Protein AF-A0A7V9U3E4-F1 (afdb_monomer_lite)

Foldseek 3Di:
DDDDDDDDDDDDDDDPPPPPPPPPDDDDDDDDDDDPDDDDDDDDDDDDDDDDDDDDDDDDDDPPPPDPPDPPQDFAQFQKKKKFFQAAPVRDGDGDIDIGRDRSLRSVLCVQVVCWPVLDAAPAADDDDFRMWMWTHGPDDDITIWGHPQQWIDSRRYIDGGPPRNNVSVNVVVVVVVVVVVVD

Sequence (184 aa):
MVPLRRSGVTERTGGDVLRVRISSNSADKQGMRANPFLVIVLGLMVAMLTSCSQPSGGAGGAQAMATQDGPRMGNSRFVSATVARKFDASGRVTNDRLTVTEPEELAMLESYFRQAGRGERGPLTGGWVPSVIVTFKPALGREVKVHSNYQVWSEGTGDWPVKGSLKDRVERMFDRKIVAALGE

pLDDT: mean 71.72, std 21.88, range [39.56, 97.75]

Structure (mmCIF, N/CA/C/O backbone):
data_AF-A0A7V9U3E4-F1
#
_entry.id   AF-A0A7V9U3E4-F1
#
loop_
_atom_site.group_PDB
_atom_site.id
_atom_site.type_symbol
_atom_site.label_atom_id
_atom_site.label_alt_id
_atom_site.label_comp_id
_atom_site.label_asym_id
_atom_site.label_entity_id
_atom_site.label_seq_id
_atom_site.pdbx_PDB_ins_code
_atom_site.Cartn_x
_atom_site.Cartn_y
_atom_site.Cartn_z
_atom_site.occupancy
_atom_site.B_iso_or_equiv
_atom_site.auth_seq_id
_atom_site.auth_comp_id
_atom_site.auth_asym_id
_atom_site.auth_atom_id
_atom_site.pdbx_PDB_model_num
ATOM 1 N N . MET A 1 1 ? 3.745 6.671 -65.954 1.00 47.62 1 MET A N 1
ATOM 2 C CA . MET A 1 1 ? 4.397 7.894 -66.467 1.00 47.62 1 MET A CA 1
ATOM 3 C C . MET A 1 1 ? 5.156 8.515 -65.298 1.00 47.62 1 MET A C 1
ATOM 5 O O . MET A 1 1 ? 4.527 8.859 -64.309 1.00 47.62 1 MET A O 1
ATOM 9 N N . VAL A 1 2 ? 6.490 8.502 -65.349 1.00 50.97 2 VAL A N 1
ATOM 10 C CA . VAL A 1 2 ? 7.423 9.035 -64.330 1.00 50.97 2 VAL A CA 1
ATOM 11 C C . VAL A 1 2 ? 8.093 10.280 -64.923 1.00 50.97 2 VAL A C 1
ATOM 13 O O . VAL A 1 2 ? 8.391 10.262 -66.117 1.00 50.97 2 VAL A O 1
ATOM 16 N N . PRO A 1 3 ? 8.288 11.355 -64.138 1.00 52.38 3 PRO A N 1
ATOM 17 C CA . PRO A 1 3 ? 9.648 11.861 -63.856 1.00 52.38 3 PRO A CA 1
ATOM 18 C C . PRO A 1 3 ? 9.816 12.237 -62.361 1.00 52.38 3 PRO A C 1
ATOM 20 O O . PRO A 1 3 ? 8.907 12.775 -61.744 1.00 52.38 3 PRO A O 1
ATOM 23 N N . LEU A 1 4 ? 10.850 11.768 -61.650 1.00 45.31 4 LEU A N 1
ATOM 24 C CA . LEU A 1 4 ? 12.257 12.227 -61.580 1.00 45.31 4 LEU A CA 1
ATOM 25 C C . LEU A 1 4 ? 12.524 13.452 -60.668 1.00 45.31 4 LEU A C 1
ATOM 27 O O . LEU A 1 4 ? 12.341 14.594 -61.062 1.00 45.31 4 LEU A O 1
ATOM 31 N N . ARG A 1 5 ? 13.066 13.125 -59.479 1.00 46.91 5 ARG A N 1
ATOM 32 C CA . ARG A 1 5 ? 14.219 13.701 -58.736 1.00 46.91 5 ARG A CA 1
ATOM 33 C C . ARG A 1 5 ? 14.438 15.225 -58.637 1.00 46.91 5 ARG A C 1
ATOM 35 O O . ARG A 1 5 ? 14.718 15.878 -59.632 1.00 46.91 5 ARG A O 1
ATOM 42 N N . ARG A 1 6 ? 14.663 15.673 -57.388 1.00 47.59 6 ARG A N 1
ATOM 43 C CA . ARG A 1 6 ? 15.884 16.358 -56.863 1.00 47.59 6 ARG A CA 1
ATOM 44 C C . ARG A 1 6 ? 15.826 16.296 -55.322 1.00 47.59 6 ARG A C 1
ATOM 46 O O . ARG A 1 6 ? 14.846 16.736 -54.746 1.00 47.59 6 ARG A O 1
ATOM 53 N N . SER A 1 7 ? 16.655 15.502 -54.640 1.00 47.62 7 SER A N 1
ATOM 54 C CA . SER A 1 7 ? 18.036 15.781 -54.195 1.00 47.62 7 SER A CA 1
ATOM 55 C C . SER A 1 7 ? 18.189 17.074 -53.389 1.00 47.62 7 SER A C 1
ATOM 57 O O . SER A 1 7 ? 18.175 18.162 -53.953 1.00 47.62 7 SER A O 1
ATOM 59 N N . GLY A 1 8 ? 18.426 16.902 -52.088 1.00 41.94 8 GLY A N 1
ATOM 60 C CA . GLY A 1 8 ? 18.869 17.920 -51.139 1.00 41.94 8 GLY A CA 1
ATOM 61 C C . GLY A 1 8 ? 19.482 17.237 -49.917 1.00 41.94 8 GLY A C 1
ATOM 62 O O . GLY A 1 8 ? 18.823 17.066 -48.901 1.00 41.94 8 GLY A O 1
ATOM 63 N N . VAL A 1 9 ? 20.720 16.767 -50.080 1.00 48.97 9 VAL A N 1
ATOM 64 C CA . VAL A 1 9 ? 21.626 16.360 -49.000 1.00 48.97 9 VAL A CA 1
ATOM 65 C C . VAL A 1 9 ? 22.245 17.622 -48.411 1.00 48.97 9 VAL A C 1
ATOM 67 O O . VAL A 1 9 ? 22.791 18.424 -49.167 1.00 48.97 9 VAL A O 1
ATOM 70 N N . THR A 1 10 ? 22.264 17.723 -47.083 1.00 54.44 10 THR A N 1
ATOM 71 C CA . THR A 1 10 ? 23.348 18.418 -46.381 1.00 54.44 10 THR A CA 1
ATOM 72 C C . THR A 1 10 ? 23.660 17.691 -45.078 1.00 54.44 10 THR A C 1
ATOM 74 O O . THR A 1 10 ? 22.898 17.733 -44.116 1.00 54.44 10 THR A O 1
ATOM 77 N N . GLU A 1 11 ? 24.803 17.008 -45.078 1.00 46.66 11 GLU A N 1
ATOM 78 C CA . GLU A 1 11 ? 25.580 16.662 -43.892 1.00 46.66 11 GLU A CA 1
ATOM 79 C C . GLU A 1 11 ? 25.824 17.901 -43.021 1.00 46.66 11 GLU A C 1
ATOM 81 O O . GLU A 1 11 ? 26.254 18.943 -43.520 1.00 46.66 11 GLU A O 1
ATOM 86 N N . ARG A 1 12 ? 25.660 17.752 -41.703 1.00 46.91 12 ARG A N 1
ATOM 87 C CA . ARG A 1 12 ? 26.499 18.450 -40.724 1.00 46.91 12 ARG A CA 1
ATOM 88 C C . ARG A 1 12 ? 26.784 17.551 -39.526 1.00 46.91 12 ARG A C 1
ATOM 90 O O . ARG A 1 12 ? 25.966 17.359 -38.635 1.00 46.91 12 ARG A O 1
ATOM 97 N N . THR A 1 13 ? 27.992 17.013 -39.579 1.00 47.12 13 THR A N 1
ATOM 98 C CA . THR A 1 13 ? 28.947 16.740 -38.507 1.00 47.12 13 THR A CA 1
ATOM 99 C C . THR A 1 13 ? 28.712 17.557 -37.234 1.00 47.12 13 THR A C 1
ATOM 101 O O . THR A 1 13 ? 28.623 18.783 -37.285 1.00 47.12 13 THR A O 1
ATOM 104 N N . GLY A 1 14 ? 28.705 16.886 -36.084 1.00 43.44 14 GLY A N 1
ATOM 105 C CA . GLY A 1 14 ? 28.678 17.539 -34.777 1.00 43.44 14 GLY A CA 1
ATOM 106 C C . GLY A 1 14 ? 28.545 16.527 -33.652 1.00 43.44 14 GLY A C 1
ATOM 107 O O . GLY A 1 14 ? 27.478 16.382 -33.071 1.00 43.44 14 GLY A O 1
ATOM 108 N N . GLY A 1 15 ? 29.617 15.776 -33.396 1.00 50.00 15 GLY A N 1
ATOM 109 C CA . GLY A 1 15 ? 29.703 14.916 -32.226 1.00 50.00 15 GLY A CA 1
ATOM 110 C C . GLY A 1 15 ? 29.739 15.754 -30.954 1.00 50.00 15 GLY A C 1
ATOM 111 O O . GLY A 1 15 ? 30.779 16.315 -30.630 1.00 50.00 15 GLY A O 1
ATOM 112 N N . ASP A 1 16 ? 28.632 15.776 -30.218 1.00 41.75 16 ASP A N 1
ATOM 113 C CA . ASP A 1 16 ? 28.631 16.110 -28.797 1.00 41.75 16 ASP A CA 1
ATOM 114 C C . ASP A 1 16 ? 28.675 14.809 -27.997 1.00 41.75 16 ASP A C 1
ATOM 116 O O . ASP A 1 16 ? 27.672 14.211 -27.602 1.00 41.75 16 ASP A O 1
ATOM 120 N N . VAL A 1 17 ? 29.904 14.338 -27.794 1.00 48.38 17 VAL A N 1
ATOM 121 C CA . VAL A 1 17 ? 30.218 13.363 -26.755 1.00 48.38 17 VAL A CA 1
ATOM 122 C C . VAL A 1 17 ? 30.001 14.077 -25.426 1.00 48.38 17 VAL A C 1
ATOM 124 O O . VAL A 1 17 ? 30.856 14.835 -24.964 1.00 48.38 17 VAL A O 1
ATOM 127 N N . LEU A 1 18 ? 28.847 13.829 -24.808 1.00 44.28 18 LEU A N 1
ATOM 128 C CA . LEU A 1 18 ? 28.579 14.153 -23.411 1.00 44.28 18 LEU A CA 1
ATOM 129 C C . LEU A 1 18 ? 29.668 13.507 -22.544 1.00 44.28 18 LEU A C 1
ATOM 131 O O . LEU A 1 18 ? 29.590 12.339 -22.162 1.00 44.28 18 LEU A O 1
ATOM 135 N N . ARG A 1 19 ? 30.711 14.283 -22.227 1.00 43.00 19 ARG A N 1
ATOM 136 C CA . ARG A 1 19 ? 31.644 13.990 -21.138 1.00 43.00 19 ARG A CA 1
ATOM 137 C C . ARG A 1 19 ? 30.860 14.070 -19.835 1.00 43.00 19 ARG A C 1
ATOM 139 O O . ARG A 1 19 ? 30.812 15.109 -19.179 1.00 43.00 19 ARG A O 1
ATOM 146 N N . VAL A 1 20 ? 30.265 12.950 -19.445 1.00 45.41 20 VAL A N 1
ATOM 147 C CA . VAL A 1 20 ? 29.848 12.723 -18.066 1.00 45.41 20 VAL A CA 1
ATOM 148 C C . VAL A 1 20 ? 31.125 12.734 -17.229 1.00 45.41 20 VAL A C 1
ATOM 150 O O . VAL A 1 20 ? 31.919 11.795 -17.260 1.00 45.41 20 VAL A O 1
ATOM 153 N N . ARG A 1 21 ? 31.357 13.829 -16.499 1.00 44.12 21 ARG A N 1
ATOM 154 C CA . ARG A 1 21 ? 32.295 13.831 -15.376 1.00 44.12 21 ARG A CA 1
ATOM 155 C C . ARG A 1 21 ? 31.715 12.903 -14.313 1.00 44.12 21 ARG A C 1
ATOM 157 O O . ARG A 1 21 ? 30.906 13.316 -13.490 1.00 44.12 21 ARG A O 1
ATOM 164 N N . ILE A 1 22 ? 32.135 11.645 -14.346 1.00 46.88 22 ILE A N 1
ATOM 165 C CA . ILE A 1 22 ? 32.060 10.766 -13.186 1.00 46.88 22 ILE A CA 1
ATOM 166 C C . ILE A 1 22 ? 33.054 11.346 -12.180 1.00 46.88 22 ILE A C 1
ATOM 168 O O . ILE A 1 22 ? 34.267 11.209 -12.332 1.00 46.88 22 ILE A O 1
ATOM 172 N N . SER A 1 23 ? 32.536 12.075 -11.192 1.00 39.97 23 SER A N 1
ATOM 173 C CA . SER A 1 23 ? 33.302 12.414 -10.000 1.00 39.97 23 SER A CA 1
ATOM 174 C C . SER A 1 23 ? 33.454 11.135 -9.187 1.00 39.97 23 SER A C 1
ATOM 176 O O . SER A 1 23 ? 32.585 10.775 -8.396 1.00 39.97 23 SER A O 1
ATOM 178 N N . SER A 1 24 ? 34.547 10.422 -9.436 1.00 45.34 24 SER A N 1
ATOM 179 C CA . SER A 1 24 ? 35.038 9.352 -8.580 1.00 45.34 24 SER A CA 1
ATOM 180 C C . SER A 1 24 ? 35.438 9.967 -7.244 1.00 45.34 24 SER A C 1
ATOM 182 O O . SER A 1 24 ? 36.526 10.529 -7.125 1.00 45.34 24 SER A O 1
ATOM 184 N N . ASN A 1 25 ? 34.562 9.887 -6.240 1.00 40.41 25 ASN A N 1
ATOM 185 C CA . ASN A 1 25 ? 35.011 10.097 -4.873 1.00 40.41 25 ASN A CA 1
ATOM 186 C C . ASN A 1 25 ? 35.803 8.870 -4.437 1.00 40.41 25 ASN A C 1
ATOM 188 O O . ASN A 1 25 ? 35.309 7.743 -4.395 1.00 40.41 25 ASN A O 1
ATOM 192 N N . SER A 1 26 ? 37.074 9.171 -4.207 1.00 39.56 26 SER A N 1
ATOM 193 C CA . SER A 1 26 ? 38.149 8.325 -3.744 1.00 39.56 26 SER A CA 1
ATOM 194 C C . SER A 1 26 ? 37.769 7.503 -2.522 1.00 39.56 26 SER A C 1
ATOM 196 O O . SER A 1 26 ? 37.100 7.965 -1.600 1.00 39.56 26 SER A O 1
ATOM 198 N N . ALA A 1 27 ? 38.305 6.289 -2.532 1.00 45.66 27 ALA A N 1
ATOM 199 C CA . ALA A 1 27 ? 38.600 5.493 -1.365 1.00 45.66 27 ALA A CA 1
ATOM 200 C C . ALA A 1 27 ? 39.241 6.330 -0.249 1.00 45.66 27 ALA A C 1
ATOM 202 O O . ALA A 1 27 ? 40.248 6.998 -0.483 1.00 45.66 27 ALA A O 1
ATOM 203 N N . ASP A 1 28 ? 38.727 6.167 0.967 1.00 47.06 28 ASP A N 1
ATOM 204 C CA . ASP A 1 28 ? 39.490 6.380 2.189 1.00 47.06 28 ASP A CA 1
ATOM 205 C C . ASP A 1 28 ? 39.348 5.156 3.103 1.00 47.06 28 ASP A C 1
ATOM 207 O O . ASP A 1 28 ? 38.339 4.907 3.754 1.00 47.06 28 ASP A O 1
ATOM 211 N N . LYS A 1 29 ? 40.406 4.344 3.033 1.00 48.81 29 LYS A N 1
ATOM 212 C CA . LYS A 1 29 ? 41.161 3.755 4.146 1.00 48.81 29 LYS A CA 1
ATOM 213 C C . LYS A 1 29 ? 40.385 3.127 5.312 1.00 48.81 29 LYS A C 1
ATOM 215 O O . LYS A 1 29 ? 39.949 3.778 6.252 1.00 48.81 29 LYS A O 1
ATOM 220 N N . GLN A 1 30 ? 40.423 1.794 5.293 1.00 46.00 30 GLN A N 1
ATOM 221 C CA . GLN A 1 30 ? 41.002 0.945 6.345 1.00 46.00 30 GLN A CA 1
ATOM 222 C C . GLN A 1 30 ? 41.146 1.578 7.740 1.00 46.00 30 GLN A C 1
ATOM 224 O O . GLN A 1 30 ? 42.098 2.299 8.028 1.00 46.00 30 GLN A O 1
ATOM 229 N N . GLY A 1 31 ? 40.270 1.146 8.640 1.00 41.38 31 GLY A N 1
ATOM 230 C CA . GLY A 1 31 ? 40.445 1.235 10.084 1.00 41.38 31 GLY A CA 1
ATOM 231 C C . GLY A 1 31 ? 40.045 -0.085 10.732 1.00 41.38 31 GLY A C 1
ATOM 232 O O . GLY A 1 31 ? 39.086 -0.133 11.493 1.00 41.38 31 GLY A O 1
ATOM 233 N N . MET A 1 32 ? 40.742 -1.176 10.397 1.00 46.09 32 MET A N 1
ATOM 234 C CA . MET A 1 32 ? 40.638 -2.428 11.149 1.00 46.09 32 MET A CA 1
ATOM 235 C C . MET A 1 32 ? 41.213 -2.199 12.548 1.00 46.09 32 MET A C 1
ATOM 237 O O . MET A 1 32 ? 42.428 -2.165 12.732 1.00 46.09 32 MET A O 1
ATOM 241 N N . ARG A 1 33 ? 40.340 -2.056 13.544 1.00 46.56 33 ARG A N 1
ATOM 242 C CA . ARG A 1 33 ? 40.689 -2.316 14.940 1.00 46.56 33 ARG A CA 1
ATOM 243 C C . ARG A 1 33 ? 39.934 -3.554 15.390 1.00 46.56 33 ARG A C 1
ATOM 245 O O . ARG A 1 33 ? 38.717 -3.541 15.544 1.00 46.56 33 ARG A O 1
ATOM 252 N N . ALA A 1 34 ? 40.696 -4.631 15.539 1.00 43.72 34 ALA A N 1
ATOM 253 C CA . ALA A 1 34 ? 40.281 -5.845 16.209 1.00 43.72 34 ALA A CA 1
ATOM 254 C C . ALA A 1 34 ? 39.910 -5.520 17.664 1.00 43.72 34 ALA A C 1
ATOM 256 O O . ALA A 1 34 ? 40.691 -4.895 18.379 1.00 43.72 34 ALA A O 1
ATOM 257 N N . ASN A 1 35 ? 38.725 -5.955 18.084 1.00 45.88 35 ASN A N 1
ATOM 258 C CA . ASN A 1 35 ? 38.308 -5.997 19.481 1.00 45.88 35 ASN A CA 1
ATOM 259 C C . ASN A 1 35 ? 38.504 -7.433 19.988 1.00 45.88 35 ASN A C 1
ATOM 261 O O . ASN A 1 35 ? 37.762 -8.315 19.551 1.00 45.88 35 ASN A O 1
ATOM 265 N N . PRO A 1 36 ? 39.455 -7.708 20.897 1.00 52.88 36 PRO A N 1
ATOM 266 C CA . PRO A 1 36 ? 39.576 -9.010 21.526 1.00 52.88 36 PRO A CA 1
ATOM 267 C C . PRO A 1 36 ? 38.880 -8.974 22.889 1.00 52.88 36 PRO A C 1
ATOM 269 O O . PRO A 1 36 ? 39.527 -8.839 23.917 1.00 52.88 36 PRO A O 1
ATOM 272 N N . PHE A 1 37 ? 37.555 -9.089 22.907 1.00 42.28 37 PHE A N 1
ATOM 273 C CA . PHE A 1 37 ? 36.825 -9.446 24.127 1.00 42.28 37 PHE A CA 1
ATOM 274 C C . PHE A 1 37 ? 35.680 -10.387 23.766 1.00 42.28 37 PHE A C 1
ATOM 276 O O . PHE A 1 37 ? 34.510 -10.017 23.739 1.00 42.28 37 PHE A O 1
ATOM 283 N N . LEU A 1 38 ? 36.051 -11.630 23.455 1.00 42.09 38 LEU A N 1
ATOM 284 C CA . LEU A 1 38 ? 35.139 -12.764 23.447 1.00 42.09 38 LEU A CA 1
ATOM 285 C C . LEU A 1 38 ? 35.452 -13.609 24.685 1.00 42.09 38 LEU A C 1
ATOM 287 O O . LEU A 1 38 ? 36.313 -14.481 24.661 1.00 42.09 38 LEU A O 1
ATOM 291 N N . VAL A 1 39 ? 34.762 -13.313 25.782 1.00 49.19 39 VAL A N 1
ATOM 292 C CA . VAL A 1 39 ? 34.664 -14.204 26.940 1.00 49.19 39 VAL A CA 1
ATOM 293 C C . VAL A 1 39 ? 33.184 -14.400 27.197 1.00 49.19 39 VAL A C 1
ATOM 295 O O . VAL A 1 39 ? 32.574 -13.577 27.868 1.00 49.19 39 VAL A O 1
ATOM 298 N N . ILE A 1 40 ? 32.606 -15.477 26.665 1.00 48.34 40 ILE A N 1
ATOM 299 C CA . ILE A 1 40 ? 31.430 -16.098 27.278 1.00 48.34 40 ILE A CA 1
ATOM 300 C C . ILE A 1 40 ? 31.629 -17.611 27.248 1.00 48.34 40 ILE A C 1
ATOM 302 O O . ILE A 1 40 ? 31.600 -18.265 26.209 1.00 48.34 40 ILE A O 1
ATOM 306 N N . VAL A 1 41 ? 31.867 -18.113 28.452 1.00 47.88 41 VAL A N 1
ATOM 307 C CA . VAL A 1 41 ? 31.788 -19.501 28.882 1.00 47.88 41 VAL A CA 1
ATOM 308 C C . VAL A 1 41 ? 30.334 -19.962 28.790 1.00 47.88 41 VAL A C 1
ATOM 310 O O . VAL A 1 41 ? 29.465 -19.343 29.393 1.00 47.88 41 VAL A O 1
ATOM 313 N N . LEU A 1 42 ? 30.078 -21.065 28.091 1.00 42.91 42 LEU A N 1
ATOM 314 C CA . LEU A 1 42 ? 28.961 -21.984 28.341 1.00 42.91 42 LEU A CA 1
ATOM 315 C C . LEU A 1 42 ? 29.320 -23.266 27.575 1.00 42.91 42 LEU A C 1
ATOM 317 O O . LEU A 1 42 ? 29.493 -23.240 26.366 1.00 42.91 42 LEU A O 1
ATOM 321 N N . GLY A 1 43 ? 29.626 -24.385 28.215 1.00 40.69 43 GLY A N 1
ATOM 322 C CA . GLY A 1 43 ? 28.767 -25.054 29.178 1.00 40.69 43 GLY A CA 1
ATOM 323 C C . GLY A 1 43 ? 28.378 -26.382 28.540 1.00 40.69 43 GLY A C 1
ATOM 324 O O . GLY A 1 43 ? 27.377 -26.482 27.842 1.00 40.69 43 GLY A O 1
ATOM 325 N N . LEU A 1 44 ? 29.256 -27.364 28.721 1.00 45.69 44 LEU A N 1
ATOM 326 C CA . LEU A 1 44 ? 29.103 -28.760 28.338 1.00 45.69 44 LEU A CA 1
ATOM 327 C C . LEU A 1 44 ? 27.827 -29.336 28.982 1.00 45.69 44 LEU A C 1
ATOM 329 O O . LEU A 1 44 ? 27.737 -29.365 30.206 1.00 45.69 44 LEU A O 1
ATOM 333 N N . MET A 1 45 ? 26.874 -29.829 28.191 1.00 43.97 45 MET A N 1
ATOM 334 C CA . MET A 1 45 ? 25.865 -30.780 28.670 1.00 43.97 45 MET A CA 1
ATOM 335 C C . MET A 1 45 ? 25.668 -31.876 27.626 1.00 43.97 45 MET A C 1
ATOM 337 O O . MET A 1 45 ? 25.321 -31.644 26.470 1.00 43.97 45 MET A O 1
ATOM 341 N N . VAL A 1 46 ? 25.990 -33.073 28.091 1.00 45.50 46 VAL A N 1
ATOM 342 C CA . VAL A 1 46 ? 25.999 -34.359 27.413 1.00 45.50 46 VAL A CA 1
ATOM 343 C C . VAL A 1 46 ? 24.635 -35.031 27.591 1.00 45.50 46 VAL A C 1
ATOM 345 O O . VAL A 1 46 ? 24.047 -34.938 28.661 1.00 45.50 46 VAL A O 1
ATOM 348 N N . ALA A 1 47 ? 24.237 -35.777 26.555 1.00 45.75 47 ALA A N 1
ATOM 349 C CA . ALA A 1 47 ? 23.277 -36.887 26.531 1.00 45.75 47 ALA A CA 1
ATOM 350 C C . ALA A 1 47 ? 21.796 -36.601 26.847 1.00 45.75 47 ALA A C 1
ATOM 352 O O . ALA A 1 47 ? 21.431 -36.130 27.914 1.00 45.75 47 ALA A O 1
ATOM 353 N N . MET A 1 48 ? 20.917 -37.056 25.950 1.00 45.81 48 MET A N 1
ATOM 354 C CA . MET A 1 48 ? 20.206 -38.335 26.113 1.00 45.81 48 MET A CA 1
ATOM 355 C C . MET A 1 48 ? 19.455 -38.658 24.811 1.00 45.81 48 MET A C 1
ATOM 357 O O . MET A 1 48 ? 18.577 -37.921 24.371 1.00 45.81 48 MET A O 1
ATOM 361 N N . LEU A 1 49 ? 19.846 -39.771 24.188 1.00 51.53 49 LEU A N 1
ATOM 362 C CA . LEU A 1 49 ? 19.060 -40.497 23.197 1.00 51.53 49 LEU A CA 1
ATOM 363 C C . LEU A 1 49 ? 17.990 -41.283 23.957 1.00 51.53 49 LEU A C 1
ATOM 365 O O . LEU A 1 49 ? 18.339 -42.168 24.736 1.00 51.53 49 LEU A O 1
ATOM 369 N N . THR A 1 50 ? 16.712 -41.017 23.703 1.00 51.34 50 THR A N 1
ATOM 370 C CA . THR A 1 50 ? 15.626 -41.901 24.137 1.00 51.34 50 THR A CA 1
ATOM 371 C C . THR A 1 50 ? 14.565 -42.048 23.052 1.00 51.34 50 THR A C 1
ATOM 373 O O . THR A 1 50 ? 13.860 -41.114 22.692 1.00 51.34 50 THR A O 1
ATOM 376 N N . SER A 1 51 ? 14.496 -43.292 22.583 1.00 44.53 51 SER A N 1
ATOM 377 C CA . SER A 1 51 ? 13.328 -44.061 22.157 1.00 44.53 51 SER A CA 1
ATOM 378 C C . SER A 1 51 ? 12.398 -43.537 21.066 1.00 44.53 51 SER A C 1
ATOM 380 O O . SER A 1 51 ? 11.541 -42.679 21.254 1.00 44.53 51 SER A O 1
ATOM 382 N N . CYS A 1 52 ? 12.468 -44.274 19.960 1.00 45.25 52 CYS A N 1
ATOM 383 C CA . CYS A 1 52 ? 11.376 -44.583 19.056 1.00 45.25 52 CYS A CA 1
ATOM 384 C C . CYS A 1 52 ? 10.095 -44.978 19.811 1.00 45.25 52 CYS A C 1
ATOM 386 O O . CYS A 1 52 ? 10.101 -45.932 20.586 1.00 45.25 52 CYS A O 1
ATOM 388 N N . SER A 1 53 ? 8.973 -44.352 19.473 1.00 48.81 53 SER A N 1
ATOM 389 C CA . SER A 1 53 ? 7.668 -45.013 19.539 1.00 48.81 53 SER A CA 1
ATOM 390 C C . SER A 1 53 ? 6.721 -44.350 18.548 1.00 48.81 53 SER A C 1
ATOM 392 O O . SER A 1 53 ? 6.211 -43.253 18.751 1.00 48.81 53 SER A O 1
ATOM 394 N N . GLN A 1 54 ? 6.571 -45.057 17.437 1.00 56.84 54 GLN A N 1
ATOM 395 C CA . GLN A 1 54 ? 5.683 -44.826 16.314 1.00 56.84 54 GLN A CA 1
ATOM 396 C C . GLN A 1 54 ? 4.274 -45.316 16.692 1.00 56.84 54 GLN A C 1
ATOM 398 O O . GLN A 1 54 ? 4.140 -46.488 17.045 1.00 56.84 54 GLN A O 1
ATOM 403 N N . PRO A 1 55 ? 3.215 -44.500 16.578 1.00 52.53 55 PRO A N 1
ATOM 404 C CA . PRO A 1 55 ? 1.866 -45.015 16.426 1.00 52.53 55 PRO A CA 1
ATOM 405 C C . PRO A 1 55 ? 1.468 -44.964 14.950 1.00 52.53 55 PRO A C 1
ATOM 407 O O . PRO A 1 55 ? 1.218 -43.913 14.364 1.00 52.53 55 PRO A O 1
ATOM 410 N N . SER A 1 56 ? 1.438 -46.151 14.353 1.00 58.88 56 SER A N 1
ATOM 411 C CA . SER A 1 56 ? 0.724 -46.461 13.121 1.00 58.88 56 SER A CA 1
ATOM 412 C C . SER A 1 56 ? -0.789 -46.436 13.357 1.00 58.88 56 SER A C 1
ATOM 414 O O . SER A 1 56 ? -1.258 -47.095 14.284 1.00 58.88 56 SER A O 1
ATOM 416 N N . GLY A 1 57 ? -1.556 -45.794 12.471 1.00 43.78 57 GLY A N 1
ATOM 417 C CA . GLY A 1 57 ? -2.981 -46.103 12.300 1.00 43.78 57 GLY A CA 1
ATOM 418 C C . GLY A 1 57 ? -3.874 -44.911 11.953 1.00 43.78 57 GLY A C 1
ATOM 419 O O . GLY A 1 57 ? -3.955 -43.958 12.717 1.00 43.78 57 GLY A O 1
ATOM 420 N N . GLY A 1 58 ? -4.590 -45.014 10.826 1.00 42.88 58 GLY A N 1
ATOM 421 C CA . GLY A 1 58 ? -5.677 -44.111 10.412 1.00 42.88 58 GLY A CA 1
ATOM 422 C C . GLY A 1 58 ? -5.471 -43.570 8.992 1.00 42.88 58 GLY A C 1
ATOM 423 O O . GLY A 1 58 ? -4.941 -42.484 8.817 1.00 42.88 58 GLY A O 1
ATOM 424 N N . ALA A 1 59 ? -5.636 -44.363 7.932 1.00 44.28 59 ALA A N 1
ATOM 425 C CA . ALA A 1 59 ? -6.920 -44.692 7.300 1.00 44.28 59 ALA A CA 1
ATOM 426 C C . ALA A 1 59 ? -7.745 -43.454 6.882 1.00 44.28 59 ALA A C 1
ATOM 428 O O . ALA A 1 59 ? -8.465 -42.872 7.682 1.00 44.28 59 ALA A O 1
ATOM 429 N N . GLY A 1 60 ? -7.647 -43.118 5.590 1.00 49.66 60 GLY A N 1
ATOM 430 C CA . GLY A 1 60 ? -8.768 -42.679 4.754 1.00 49.66 60 GLY A CA 1
ATOM 431 C C . GLY A 1 60 ? -9.578 -41.469 5.216 1.00 49.66 60 GLY A C 1
ATOM 432 O O . GLY A 1 60 ? -10.696 -41.619 5.691 1.00 49.66 60 GLY A O 1
ATOM 433 N N . GLY A 1 61 ? -9.075 -40.269 4.936 1.00 42.00 61 GLY A N 1
ATOM 434 C CA . GLY A 1 61 ? -9.894 -39.065 4.835 1.00 42.00 61 GLY A CA 1
ATOM 435 C C . GLY A 1 61 ? -9.686 -38.459 3.458 1.00 42.00 61 GLY A C 1
ATOM 436 O O . GLY A 1 61 ? -8.599 -37.967 3.166 1.00 42.00 61 GLY A O 1
ATOM 437 N N . ALA A 1 62 ? -10.700 -38.557 2.601 1.00 44.91 62 ALA A N 1
ATOM 438 C CA . ALA A 1 62 ? -10.725 -37.943 1.285 1.00 44.91 62 ALA A CA 1
ATOM 439 C C . ALA A 1 62 ? -10.231 -36.491 1.371 1.00 44.91 62 ALA A C 1
ATOM 441 O O . ALA A 1 62 ? -10.800 -35.676 2.098 1.00 44.91 62 ALA A O 1
ATOM 442 N N . GLN A 1 63 ? -9.168 -36.180 0.626 1.00 43.03 63 GLN A N 1
ATOM 443 C CA . GLN A 1 63 ? -8.796 -34.808 0.317 1.00 43.03 63 GLN A CA 1
ATOM 444 C C . GLN A 1 63 ? -9.930 -34.229 -0.527 1.00 43.03 63 GLN A C 1
ATOM 446 O O . GLN A 1 63 ? -9.930 -34.314 -1.754 1.00 43.03 63 GLN A O 1
ATOM 451 N N . ALA A 1 64 ? -10.938 -33.691 0.158 1.00 43.28 64 ALA A N 1
ATOM 452 C CA . ALA A 1 64 ? -11.839 -32.723 -0.419 1.00 43.28 64 ALA A CA 1
ATOM 453 C C . ALA A 1 64 ? -10.950 -31.641 -1.027 1.00 43.28 64 ALA A C 1
ATOM 455 O O . ALA A 1 64 ? -10.139 -31.022 -0.333 1.00 43.28 64 ALA A O 1
ATOM 456 N N . MET A 1 65 ? -11.053 -31.519 -2.349 1.00 41.84 65 MET A N 1
ATOM 457 C CA . MET A 1 65 ? -10.463 -30.454 -3.138 1.00 41.84 65 MET A CA 1
ATOM 458 C C . MET A 1 65 ? -10.568 -29.159 -2.343 1.00 41.84 65 MET A C 1
ATOM 460 O O . MET A 1 65 ? -11.666 -28.756 -1.960 1.00 41.84 65 MET A O 1
ATOM 464 N N . ALA A 1 66 ? -9.418 -28.546 -2.067 1.00 40.78 66 ALA A N 1
ATOM 465 C CA . ALA A 1 66 ? -9.357 -27.196 -1.552 1.00 40.78 66 ALA A CA 1
ATOM 466 C C . ALA A 1 66 ? -10.055 -26.297 -2.575 1.00 40.78 66 ALA A C 1
ATOM 468 O O . ALA A 1 66 ? -9.461 -25.866 -3.565 1.00 40.78 66 ALA A O 1
ATOM 469 N N . THR A 1 67 ? -11.347 -26.070 -2.355 1.00 43.88 67 THR A N 1
ATOM 470 C CA . THR A 1 67 ? -12.094 -24.969 -2.935 1.00 43.88 67 THR A CA 1
ATOM 471 C C . THR A 1 67 ? -11.226 -23.736 -2.746 1.00 43.88 67 THR A C 1
ATOM 473 O O . THR A 1 67 ? -10.723 -23.500 -1.646 1.00 43.88 67 THR A O 1
ATOM 476 N N . GLN A 1 68 ? -10.976 -23.003 -3.829 1.00 45.94 68 GLN A N 1
ATOM 477 C CA . GLN A 1 68 ? -10.303 -21.713 -3.787 1.00 45.94 68 GLN A CA 1
ATOM 478 C C . GLN A 1 68 ? -11.078 -20.792 -2.835 1.00 45.94 68 GLN A C 1
ATOM 480 O O . GLN A 1 68 ? -12.007 -20.100 -3.241 1.00 45.94 68 GLN A O 1
ATOM 485 N N . ASP A 1 69 ? -10.710 -20.808 -1.555 1.00 41.00 69 ASP A N 1
ATOM 486 C CA . ASP A 1 69 ? -11.146 -19.833 -0.569 1.00 41.00 69 ASP A CA 1
ATOM 487 C C . ASP A 1 69 ? -10.504 -18.509 -0.984 1.00 41.00 69 ASP A C 1
ATOM 489 O O . ASP A 1 69 ? -9.333 -18.221 -0.707 1.00 41.00 69 ASP A O 1
ATOM 493 N N . GLY A 1 70 ? -11.284 -17.695 -1.695 1.00 51.94 70 GLY A N 1
ATOM 494 C CA . GLY A 1 70 ? -11.039 -16.263 -1.742 1.00 51.94 70 GLY A CA 1
ATOM 495 C C . GLY A 1 70 ? -10.871 -15.735 -0.310 1.00 51.94 70 GLY A C 1
ATOM 496 O O . GLY A 1 70 ? -11.395 -16.331 0.636 1.00 51.94 70 GLY A O 1
ATOM 497 N N . PRO A 1 71 ? -10.101 -14.656 -0.101 1.00 49.41 71 PRO A N 1
ATOM 498 C CA . PRO A 1 71 ? -9.862 -14.131 1.236 1.00 49.41 71 PRO A CA 1
ATOM 499 C C . PRO A 1 71 ? -11.202 -13.876 1.940 1.00 49.41 71 PRO A C 1
ATOM 501 O O . PRO A 1 71 ? -11.946 -12.981 1.548 1.00 49.41 71 PRO A O 1
ATOM 504 N N . ARG A 1 72 ? -11.512 -14.673 2.976 1.00 49.31 72 ARG A N 1
ATOM 505 C CA . ARG A 1 72 ? -12.598 -14.375 3.916 1.00 49.31 72 ARG A CA 1
ATOM 506 C C . ARG A 1 72 ? -12.313 -12.983 4.465 1.00 49.31 72 ARG A C 1
ATOM 508 O O . ARG A 1 72 ? -11.334 -12.809 5.192 1.00 49.31 72 ARG A O 1
ATOM 515 N N . MET A 1 73 ? -13.110 -12.000 4.052 1.00 53.06 73 MET A N 1
ATOM 516 C CA . MET A 1 73 ? -12.950 -10.613 4.478 1.00 53.06 73 MET A CA 1
ATOM 517 C C . MET A 1 73 ? -13.376 -10.505 5.944 1.00 53.06 73 MET A C 1
ATOM 519 O O . MET A 1 73 ? -14.522 -10.206 6.257 1.00 53.06 73 MET A O 1
ATOM 523 N N . GLY A 1 74 ? -12.459 -10.837 6.851 1.00 62.66 74 GLY A N 1
ATOM 524 C CA . GLY A 1 74 ? -12.542 -10.392 8.236 1.00 62.66 74 GLY A CA 1
ATOM 525 C C . GLY A 1 74 ? -12.288 -8.889 8.308 1.00 62.66 74 GLY A C 1
ATOM 526 O O . GLY A 1 74 ? -11.676 -8.320 7.406 1.00 62.66 74 GLY A O 1
ATOM 527 N N . ASN A 1 75 ? -12.739 -8.244 9.382 1.00 80.25 75 ASN A N 1
ATOM 528 C CA . ASN A 1 75 ? -12.426 -6.837 9.621 1.00 80.25 75 ASN A CA 1
ATOM 529 C C . ASN A 1 75 ? -10.901 -6.637 9.635 1.00 80.25 75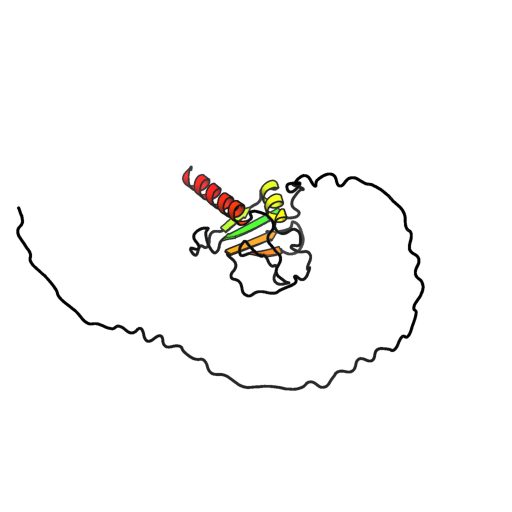 ASN A C 1
ATOM 531 O O . ASN A 1 75 ? -10.184 -7.375 10.314 1.00 80.25 75 ASN A O 1
ATOM 535 N N . SER A 1 76 ? -10.420 -5.638 8.891 1.00 86.06 76 SER A N 1
ATOM 536 C CA . SER A 1 76 ? -9.021 -5.202 8.940 1.00 86.06 76 SER A CA 1
ATOM 537 C C . SER A 1 76 ? -8.635 -4.824 10.369 1.00 86.06 76 SER A C 1
ATOM 539 O O . SER A 1 76 ? -9.408 -4.168 11.070 1.00 86.06 76 SER A O 1
ATOM 541 N N . ARG A 1 77 ? -7.414 -5.169 10.798 1.00 90.88 77 ARG A N 1
ATOM 542 C CA . ARG A 1 77 ? -6.881 -4.674 12.090 1.00 90.88 77 ARG A CA 1
ATOM 543 C C . ARG A 1 77 ? -6.411 -3.218 12.023 1.00 90.88 77 ARG A C 1
ATOM 545 O O . ARG A 1 77 ? -6.037 -2.628 13.037 1.00 90.88 77 ARG A O 1
ATOM 552 N N . PHE A 1 78 ? -6.368 -2.655 10.822 1.00 93.25 78 PHE A N 1
ATOM 553 C CA . PHE A 1 78 ? -5.964 -1.285 10.547 1.00 93.25 78 PHE A CA 1
ATOM 554 C C . PHE A 1 78 ? -7.177 -0.382 10.349 1.00 93.25 78 PHE A C 1
ATOM 556 O O . PHE A 1 78 ? -8.169 -0.805 9.757 1.00 93.25 78 PHE A O 1
ATOM 563 N N . VAL A 1 79 ? -7.065 0.869 10.804 1.00 95.69 79 VAL A N 1
ATOM 564 C CA . VAL A 1 79 ? -8.109 1.902 10.652 1.00 95.69 79 VAL A CA 1
ATOM 565 C C . VAL A 1 79 ? -7.967 2.687 9.353 1.00 95.69 79 VAL A C 1
ATOM 567 O O . VAL A 1 79 ? -8.927 3.269 8.865 1.00 95.69 79 VAL A O 1
ATOM 570 N N . SER A 1 80 ? -6.757 2.739 8.795 1.00 96.88 80 SER A N 1
ATOM 571 C CA . SER A 1 80 ? -6.508 3.328 7.482 1.00 96.88 80 SER A CA 1
ATOM 572 C C . SER A 1 80 ? -5.223 2.786 6.870 1.00 96.88 80 SER A C 1
ATOM 574 O O . SER A 1 80 ? -4.355 2.243 7.560 1.00 96.88 80 SER A O 1
ATOM 576 N N . ALA A 1 81 ? -5.086 2.969 5.563 1.00 97.56 81 ALA A N 1
ATOM 577 C CA . ALA A 1 81 ? -3.866 2.695 4.833 1.00 97.56 81 ALA A CA 1
ATOM 578 C C . ALA A 1 81 ? -3.590 3.826 3.847 1.00 97.56 81 ALA A C 1
ATOM 580 O O . ALA A 1 81 ? -4.486 4.330 3.179 1.00 97.56 81 ALA A O 1
ATOM 581 N N . THR A 1 82 ? -2.332 4.227 3.735 1.00 97.75 82 THR A N 1
ATOM 582 C CA . THR A 1 82 ? -1.854 5.026 2.611 1.00 97.75 82 THR A CA 1
ATOM 583 C C . THR A 1 82 ? -1.229 4.092 1.587 1.00 97.75 82 THR A C 1
ATOM 585 O O . THR A 1 82 ? -0.283 3.386 1.917 1.00 97.75 82 THR A O 1
ATOM 588 N N . VAL A 1 83 ? -1.673 4.165 0.338 1.00 97.06 83 VAL A N 1
ATOM 589 C CA . VAL A 1 83 ? -1.022 3.534 -0.812 1.00 97.06 83 VAL A CA 1
ATOM 590 C C . VAL A 1 83 ? -0.325 4.625 -1.618 1.00 97.06 83 VAL A C 1
ATOM 592 O O . VAL A 1 83 ? -0.971 5.552 -2.097 1.00 97.06 83 VAL A O 1
ATOM 595 N N . ALA A 1 84 ? 0.994 4.539 -1.748 1.00 96.25 84 ALA A N 1
ATOM 596 C CA . ALA A 1 84 ? 1.801 5.434 -2.566 1.00 96.25 84 ALA A CA 1
ATOM 597 C C . ALA A 1 84 ? 2.391 4.656 -3.743 1.00 96.25 84 ALA A C 1
ATOM 599 O O . ALA A 1 84 ? 3.178 3.728 -3.547 1.00 96.25 84 ALA A O 1
ATOM 600 N N . ARG A 1 85 ? 2.025 5.044 -4.962 1.00 94.44 85 ARG A N 1
ATOM 601 C CA . ARG A 1 85 ? 2.536 4.452 -6.196 1.00 94.44 85 ARG A CA 1
ATOM 602 C C . ARG A 1 85 ? 3.764 5.236 -6.651 1.00 94.44 85 ARG A C 1
ATOM 604 O O . ARG A 1 85 ? 3.747 6.463 -6.682 1.00 94.44 85 ARG A O 1
ATOM 611 N N . LYS A 1 86 ? 4.846 4.524 -6.957 1.00 93.44 86 LYS A N 1
ATOM 612 C CA . LYS A 1 86 ? 6.099 5.088 -7.485 1.00 93.44 86 LYS A CA 1
ATOM 613 C C . LYS A 1 86 ? 6.255 4.854 -8.973 1.00 93.44 86 LYS A C 1
ATOM 615 O O . LYS A 1 86 ? 6.850 5.681 -9.652 1.00 93.44 86 LYS A O 1
ATOM 620 N N . PHE A 1 87 ? 5.695 3.754 -9.463 1.00 89.88 87 PHE A N 1
ATOM 621 C CA . PHE A 1 87 ? 5.648 3.428 -10.878 1.00 89.88 87 PHE A CA 1
ATOM 622 C C . PHE A 1 87 ? 4.234 2.985 -11.242 1.00 89.88 87 PHE A C 1
ATOM 624 O O . PHE A 1 87 ? 3.645 2.173 -10.522 1.00 89.88 87 PHE A O 1
ATOM 631 N N . ASP A 1 88 ? 3.690 3.532 -12.326 1.00 83.06 88 ASP A N 1
ATOM 632 C CA . ASP A 1 88 ? 2.397 3.106 -12.865 1.00 83.06 88 ASP A CA 1
ATOM 633 C C . ASP A 1 88 ? 2.493 1.756 -13.603 1.00 83.06 88 ASP A C 1
ATOM 635 O O . ASP A 1 88 ? 3.575 1.175 -13.749 1.00 83.06 88 ASP A O 1
ATOM 639 N N . ALA A 1 89 ? 1.359 1.237 -14.087 1.00 78.25 89 ALA A N 1
ATOM 640 C CA . ALA A 1 89 ? 1.320 -0.016 -14.841 1.00 78.25 89 ALA A CA 1
ATOM 641 C C . ALA A 1 89 ? 2.213 -0.029 -16.097 1.00 78.25 89 ALA A C 1
ATOM 643 O O . ALA A 1 89 ? 2.622 -1.117 -16.517 1.00 78.25 89 ALA A O 1
ATOM 644 N N . SER A 1 90 ? 2.520 1.145 -16.665 1.00 83.38 90 SER A N 1
ATOM 645 C CA . SER A 1 90 ? 3.386 1.334 -17.836 1.00 83.38 90 SER A CA 1
ATOM 646 C C . SER A 1 90 ? 4.869 1.510 -17.482 1.00 83.38 90 SER A C 1
ATOM 648 O O . SER A 1 90 ? 5.709 1.613 -18.375 1.00 83.38 90 SER A O 1
ATOM 650 N N . GLY A 1 91 ? 5.207 1.520 -16.188 1.00 84.00 91 GLY A N 1
ATOM 651 C CA . GLY A 1 91 ? 6.567 1.716 -15.692 1.00 84.00 91 GLY A CA 1
ATOM 652 C C . GLY A 1 91 ? 7.004 3.180 -15.641 1.00 84.00 91 GLY A C 1
ATOM 653 O O . GLY A 1 91 ? 8.188 3.450 -15.439 1.00 84.00 91 GLY A O 1
ATOM 654 N N . ARG A 1 92 ? 6.084 4.139 -15.806 1.00 88.31 92 ARG A N 1
ATOM 655 C CA . ARG A 1 92 ? 6.405 5.562 -15.656 1.00 88.31 92 ARG A CA 1
ATOM 656 C C . ARG A 1 92 ? 6.470 5.926 -14.186 1.00 88.31 92 ARG A C 1
ATOM 658 O O . ARG A 1 92 ? 5.648 5.482 -13.387 1.00 88.31 92 ARG A O 1
ATOM 665 N N . VAL A 1 93 ? 7.442 6.767 -13.846 1.00 88.44 93 VAL A N 1
ATOM 666 C CA . VAL A 1 93 ? 7.573 7.312 -12.495 1.00 88.44 93 VAL A CA 1
ATOM 667 C C . VAL A 1 93 ? 6.353 8.172 -12.184 1.00 88.44 93 VAL A C 1
ATOM 669 O O . VAL A 1 93 ? 6.002 9.069 -12.947 1.00 88.44 93 VAL A O 1
ATOM 672 N N . THR A 1 94 ? 5.737 7.910 -11.040 1.00 89.50 94 THR A N 1
ATOM 673 C CA . THR A 1 94 ? 4.622 8.680 -10.494 1.00 89.50 94 THR A CA 1
ATOM 674 C C . THR A 1 94 ? 4.847 8.937 -9.002 1.00 89.50 94 THR A C 1
ATOM 676 O O . THR A 1 94 ? 5.746 8.372 -8.372 1.00 89.50 94 THR A O 1
ATOM 679 N N . ASN A 1 95 ? 4.055 9.835 -8.428 1.00 89.50 95 ASN A N 1
ATOM 680 C CA . ASN A 1 95 ? 4.011 10.072 -6.991 1.00 89.50 95 ASN A CA 1
ATOM 681 C C . ASN A 1 95 ? 2.572 10.065 -6.460 1.00 89.50 95 ASN A C 1
ATOM 683 O O . ASN A 1 95 ? 2.260 10.761 -5.492 1.00 89.50 95 ASN A O 1
ATOM 687 N N . ASP A 1 96 ? 1.701 9.290 -7.109 1.00 92.44 96 ASP A N 1
ATOM 688 C CA . ASP A 1 96 ? 0.300 9.187 -6.723 1.00 92.44 96 ASP A CA 1
ATOM 689 C C . ASP A 1 96 ? 0.166 8.608 -5.318 1.00 92.44 96 ASP A C 1
ATOM 691 O O . ASP A 1 96 ? 0.852 7.656 -4.926 1.00 92.44 96 ASP A O 1
ATOM 695 N N . ARG A 1 97 ? -0.768 9.174 -4.558 1.00 94.75 97 ARG A N 1
ATOM 696 C CA . ARG A 1 97 ? -1.061 8.743 -3.199 1.00 94.75 97 ARG A CA 1
ATOM 697 C C . ARG A 1 97 ? -2.561 8.652 -2.986 1.00 94.75 97 ARG A C 1
ATOM 699 O O . ARG A 1 97 ? -3.302 9.580 -3.292 1.00 94.75 97 ARG A O 1
ATOM 706 N N . LEU A 1 98 ? -2.982 7.544 -2.396 1.00 95.19 98 LEU A N 1
ATOM 707 C CA . LEU A 1 98 ? -4.356 7.283 -2.009 1.00 95.19 98 LEU A CA 1
ATOM 708 C C . LEU A 1 98 ? -4.413 6.930 -0.526 1.00 95.19 98 LEU A C 1
ATOM 710 O O . LEU A 1 98 ? -3.626 6.114 -0.050 1.00 95.19 98 LEU A O 1
ATOM 714 N N . THR A 1 99 ? -5.361 7.521 0.192 1.00 96.31 99 THR A N 1
ATOM 715 C CA . THR A 1 99 ? -5.739 7.066 1.531 1.00 96.31 99 THR A CA 1
ATOM 716 C C . THR A 1 99 ? -6.975 6.189 1.412 1.00 96.31 99 THR A C 1
ATOM 718 O O . THR A 1 99 ? -7.945 6.570 0.763 1.00 96.31 99 THR A O 1
ATOM 721 N N . VAL A 1 100 ? -6.918 5.025 2.041 1.00 95.75 100 VAL A N 1
ATOM 722 C CA . VAL A 1 100 ? -7.970 4.015 2.091 1.00 95.75 100 VAL A CA 1
ATOM 723 C C . VAL A 1 100 ? -8.451 3.949 3.533 1.00 95.75 100 VAL A C 1
ATOM 725 O O . VAL A 1 100 ? -7.647 3.736 4.442 1.00 95.75 100 VAL A O 1
ATOM 728 N N . THR A 1 101 ? -9.742 4.164 3.742 1.00 94.94 101 THR A N 1
ATOM 729 C CA . THR A 1 101 ? -10.404 4.080 5.055 1.00 94.94 101 THR A CA 1
ATOM 730 C C . THR A 1 101 ? -11.528 3.055 5.066 1.00 94.94 101 THR A C 1
ATOM 732 O O . THR A 1 101 ? -11.968 2.654 6.137 1.00 94.94 101 THR A O 1
ATOM 735 N N . GLU A 1 102 ? -11.977 2.615 3.889 1.00 93.88 102 GLU A N 1
ATOM 736 C CA . GLU A 1 102 ? -13.107 1.704 3.770 1.00 93.88 102 GLU A CA 1
ATOM 737 C C . GLU A 1 102 ? -12.740 0.320 4.332 1.00 93.88 102 GLU A C 1
ATOM 739 O O . GLU A 1 102 ? -11.749 -0.266 3.875 1.00 93.88 102 GLU A O 1
ATOM 744 N N . PRO A 1 103 ? -13.501 -0.228 5.301 1.00 91.50 103 PRO A N 1
ATOM 745 C CA . PRO A 1 103 ? -13.123 -1.457 6.001 1.00 91.50 103 PRO A CA 1
ATOM 746 C C . PRO A 1 103 ? -12.888 -2.652 5.073 1.00 91.50 103 PRO A C 1
ATOM 748 O O . PRO A 1 103 ? -11.922 -3.395 5.255 1.00 91.50 103 PRO A O 1
ATOM 751 N N . GLU A 1 104 ? -13.730 -2.814 4.049 1.00 91.88 104 GLU A N 1
ATOM 752 C CA . GLU A 1 104 ? -13.604 -3.896 3.067 1.00 91.88 104 GLU A CA 1
ATOM 753 C C . GLU A 1 104 ? -12.348 -3.743 2.205 1.00 91.88 104 GLU A C 1
ATOM 755 O O . GLU A 1 104 ? -11.625 -4.710 1.953 1.00 91.88 104 GLU A O 1
ATOM 760 N N . GLU A 1 105 ? -12.037 -2.517 1.772 1.00 92.75 105 GLU A N 1
ATOM 761 C CA . GLU A 1 105 ? -10.838 -2.261 0.976 1.00 92.75 105 GLU A CA 1
ATOM 762 C C . GLU A 1 105 ? -9.563 -2.430 1.797 1.00 92.75 105 GLU A C 1
ATOM 764 O O . GLU A 1 105 ? -8.574 -2.956 1.283 1.00 92.75 105 GLU A O 1
ATOM 769 N N . LEU A 1 106 ? -9.599 -2.043 3.073 1.00 93.75 106 LEU A N 1
ATOM 770 C CA . LEU A 1 106 ? -8.510 -2.272 4.013 1.00 93.75 106 LEU A CA 1
ATOM 771 C C . LEU A 1 106 ? -8.279 -3.759 4.264 1.00 93.75 106 LEU A C 1
ATOM 773 O O . LEU A 1 106 ? -7.139 -4.205 4.175 1.00 93.75 106 LEU A O 1
ATOM 777 N N . ALA A 1 107 ? -9.338 -4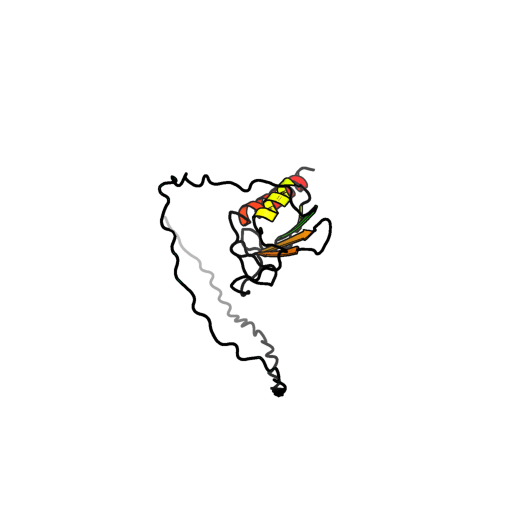.529 4.523 1.00 92.94 107 ALA A N 1
ATOM 778 C CA . ALA A 1 107 ? -9.241 -5.970 4.754 1.00 92.94 107 ALA A CA 1
ATOM 779 C C . ALA A 1 107 ? -8.682 -6.694 3.525 1.00 92.94 107 ALA A C 1
ATOM 781 O O . ALA A 1 107 ? -7.796 -7.547 3.626 1.00 92.94 107 ALA A O 1
ATOM 782 N N . MET A 1 108 ? -9.153 -6.299 2.341 1.00 92.44 108 MET A N 1
ATOM 783 C CA . MET A 1 108 ? -8.635 -6.795 1.074 1.00 92.44 108 MET A CA 1
ATOM 784 C C . MET A 1 108 ? -7.150 -6.451 0.908 1.00 92.44 108 MET A C 1
ATOM 786 O O . MET A 1 108 ? -6.359 -7.335 0.584 1.00 92.44 108 MET A O 1
ATOM 790 N N . LEU A 1 109 ? -6.748 -5.200 1.160 1.00 93.75 109 LEU A N 1
ATOM 791 C CA . LEU A 1 109 ? -5.356 -4.762 1.035 1.00 93.75 109 LEU A CA 1
ATOM 792 C C . LEU A 1 109 ? -4.437 -5.477 2.038 1.00 93.75 109 LEU A C 1
ATOM 794 O O . LEU A 1 109 ? -3.354 -5.926 1.672 1.00 93.75 109 LEU A O 1
ATOM 798 N N . GLU A 1 110 ? -4.885 -5.645 3.281 1.00 93.12 110 GLU A N 1
ATOM 799 C CA . GLU A 1 110 ? -4.185 -6.409 4.315 1.00 93.12 110 GLU A CA 1
ATOM 800 C C . GLU A 1 110 ? -3.993 -7.880 3.910 1.00 93.12 110 GLU A C 1
ATOM 802 O O . GLU A 1 110 ? -2.953 -8.477 4.200 1.00 93.12 110 GLU A O 1
ATOM 807 N N . SER A 1 111 ? -4.952 -8.471 3.191 1.00 92.88 111 SER A N 1
ATOM 808 C CA . SER A 1 111 ? -4.895 -9.884 2.801 1.00 92.88 111 SER A CA 1
ATOM 809 C C . SER A 1 111 ? -3.694 -10.239 1.909 1.00 92.88 111 SER A C 1
ATOM 811 O O . SER A 1 111 ? -3.250 -11.393 1.930 1.00 92.88 111 SER A O 1
ATOM 813 N N . TYR A 1 112 ? -3.131 -9.258 1.193 1.00 93.50 112 TYR A N 1
ATOM 814 C CA . TYR A 1 112 ? -1.909 -9.404 0.393 1.00 93.50 112 TYR A CA 1
ATOM 815 C C . TYR A 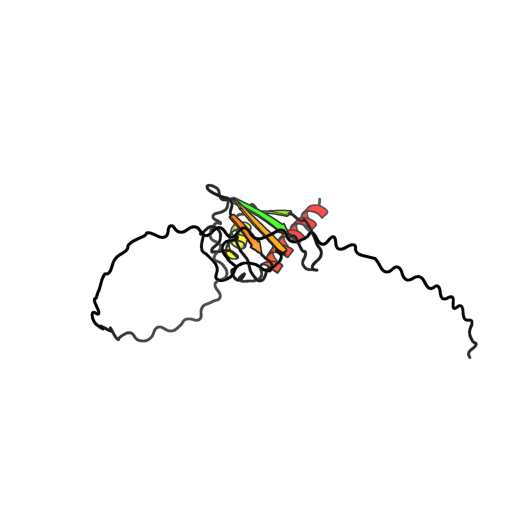1 112 ? -0.639 -9.485 1.253 1.00 93.50 112 TYR A C 1
ATOM 817 O O . TYR A 1 112 ? 0.371 -10.028 0.805 1.00 93.50 112 TYR A O 1
ATOM 825 N N . PHE A 1 113 ? -0.697 -9.002 2.497 1.00 92.19 113 PHE A N 1
ATOM 826 C CA . PHE A 1 113 ? 0.447 -8.839 3.395 1.00 92.19 113 PHE A CA 1
ATOM 827 C C . PHE A 1 113 ? 0.180 -9.479 4.769 1.00 92.19 113 PHE A C 1
ATOM 829 O O . PHE A 1 113 ? 0.398 -8.872 5.813 1.00 92.19 113 PHE A O 1
ATOM 836 N N . ARG A 1 114 ? -0.312 -10.725 4.808 1.00 85.94 114 ARG A N 1
ATOM 837 C CA . ARG A 1 114 ? -0.796 -11.373 6.054 1.00 85.94 114 ARG A CA 1
ATOM 838 C C . ARG A 1 114 ? 0.215 -11.417 7.212 1.00 85.94 114 ARG A C 1
ATOM 840 O O . ARG A 1 114 ? -0.189 -11.441 8.375 1.00 85.94 114 ARG A O 1
ATOM 847 N N . GLN A 1 115 ? 1.510 -11.458 6.904 1.00 87.25 115 GLN A N 1
ATOM 848 C CA . GLN A 1 115 ? 2.593 -11.480 7.899 1.00 87.25 115 GLN A CA 1
ATOM 849 C C . GLN A 1 115 ? 3.091 -10.085 8.290 1.00 87.25 115 GLN A C 1
ATOM 851 O O . GLN A 1 115 ? 3.951 -9.963 9.161 1.00 87.25 115 GLN A O 1
ATOM 856 N N . ALA A 1 116 ? 2.528 -9.031 7.698 1.00 89.06 116 ALA A N 1
ATOM 857 C CA . ALA A 1 116 ? 2.935 -7.666 7.968 1.00 89.06 116 ALA A CA 1
ATOM 858 C C . ALA A 1 116 ? 2.780 -7.306 9.456 1.00 89.06 116 ALA A C 1
ATOM 860 O O . ALA A 1 116 ? 1.847 -7.744 10.136 1.00 89.06 116 ALA A O 1
ATOM 861 N N . GLY A 1 117 ? 3.699 -6.525 10.005 1.00 86.31 117 GLY A N 1
ATOM 862 C CA . GLY A 1 117 ? 3.707 -6.046 11.380 1.00 86.31 117 GLY A CA 1
ATOM 863 C C . GLY A 1 117 ? 4.005 -7.112 12.434 1.00 86.31 117 GLY A C 1
ATOM 864 O O . GLY A 1 117 ? 4.083 -6.763 13.613 1.00 86.31 117 GLY A O 1
ATOM 865 N N . ARG A 1 118 ? 4.193 -8.385 12.053 1.00 87.25 118 ARG A N 1
ATOM 866 C CA . ARG A 1 118 ? 4.474 -9.490 12.991 1.00 87.25 118 ARG A CA 1
ATOM 867 C C . ARG A 1 118 ? 5.946 -9.587 13.394 1.00 87.25 118 ARG A C 1
ATOM 869 O O . ARG A 1 118 ? 6.263 -10.284 14.348 1.00 87.25 118 ARG A O 1
ATOM 876 N N . GLY A 1 119 ? 6.837 -8.868 12.705 1.00 81.62 119 GLY A N 1
ATOM 877 C CA . GLY A 1 119 ? 8.278 -8.902 12.981 1.00 81.62 119 GLY A CA 1
ATOM 878 C C . GLY A 1 119 ? 8.961 -10.197 12.536 1.00 81.62 119 GLY A C 1
ATOM 879 O O . GLY A 1 119 ? 10.081 -10.475 12.961 1.00 81.62 119 GLY A O 1
ATOM 880 N N . GLU A 1 120 ? 8.299 -10.986 11.688 1.00 82.06 120 GLU A N 1
ATOM 881 C CA . GLU A 1 120 ? 8.889 -12.176 11.085 1.00 82.06 120 GLU A CA 1
ATOM 882 C C . GLU A 1 120 ? 10.010 -11.769 10.116 1.00 82.06 120 GLU A C 1
ATOM 884 O O . GLU A 1 120 ? 9.927 -10.758 9.406 1.00 82.06 120 GLU A O 1
ATOM 889 N N . ARG A 1 121 ? 11.093 -12.552 10.109 1.00 78.69 121 ARG A N 1
ATOM 890 C CA . ARG A 1 121 ? 12.195 -12.363 9.166 1.00 78.69 121 ARG A CA 1
ATOM 891 C C . ARG A 1 121 ? 11.938 -13.190 7.914 1.00 78.69 121 ARG A C 1
ATOM 893 O O . ARG A 1 121 ? 11.635 -14.376 8.018 1.00 78.69 121 ARG A O 1
ATOM 900 N N . GLY A 1 122 ? 12.051 -12.553 6.755 1.00 73.75 122 GLY A N 1
ATOM 901 C CA . GLY A 1 122 ? 11.953 -13.229 5.465 1.00 73.75 122 GLY A CA 1
ATOM 902 C C . GLY A 1 122 ? 13.265 -13.929 5.076 1.00 73.75 122 GLY A C 1
ATOM 903 O O . GLY A 1 122 ? 14.305 -13.683 5.690 1.00 73.75 122 GLY A O 1
ATOM 904 N N . PRO A 1 123 ? 13.232 -14.800 4.053 1.00 69.12 123 PRO A N 1
ATOM 905 C CA . PRO A 1 123 ? 14.377 -15.608 3.624 1.00 69.12 123 PRO A CA 1
ATOM 906 C C . PRO A 1 123 ? 15.498 -14.826 2.914 1.00 69.12 123 PRO A C 1
ATOM 908 O O . PRO A 1 123 ? 16.632 -15.297 2.889 1.00 69.12 123 PRO A O 1
ATOM 911 N N . LEU A 1 124 ? 15.203 -13.666 2.315 1.00 70.75 124 LEU A N 1
ATOM 912 C CA . LEU A 1 124 ? 16.134 -12.860 1.511 1.00 70.75 124 LEU A CA 1
ATOM 913 C C . LEU A 1 124 ? 15.903 -11.368 1.763 1.00 70.75 124 LEU A C 1
ATOM 915 O O . LEU A 1 124 ? 14.789 -10.986 2.108 1.00 70.75 124 LEU A O 1
ATOM 919 N N . THR A 1 125 ? 16.919 -10.526 1.567 1.00 66.62 125 THR A N 1
ATOM 920 C CA . THR A 1 125 ? 16.801 -9.079 1.805 1.00 66.62 125 THR A CA 1
ATOM 921 C C . THR A 1 125 ? 17.304 -8.274 0.605 1.00 66.62 125 THR A C 1
ATOM 923 O O . THR A 1 125 ? 18.510 -8.123 0.418 1.00 66.62 125 T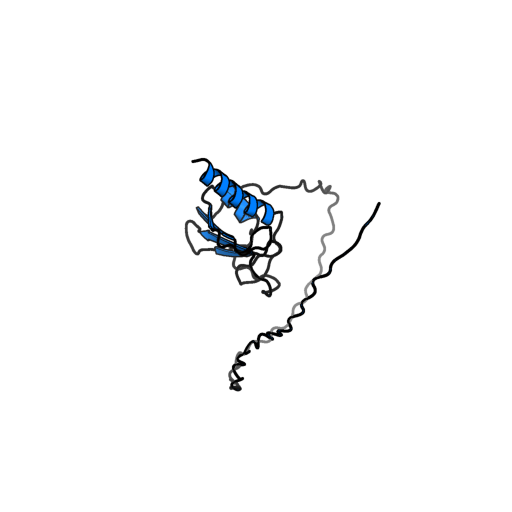HR A O 1
ATOM 926 N N . GLY A 1 126 ? 16.383 -7.679 -0.159 1.00 73.81 126 GLY A N 1
ATOM 927 C CA . GLY A 1 126 ? 16.643 -6.499 -0.988 1.00 73.81 126 GLY A CA 1
ATOM 928 C C . GLY A 1 126 ? 17.068 -6.748 -2.440 1.00 73.81 126 GLY A C 1
ATOM 929 O O . GLY A 1 126 ? 16.867 -7.813 -3.013 1.00 73.81 126 GLY A O 1
ATOM 930 N N . GLY A 1 127 ? 17.615 -5.700 -3.068 1.00 84.88 127 GLY A N 1
ATOM 931 C CA . GLY A 1 127 ? 18.058 -5.714 -4.471 1.00 84.88 127 GLY A CA 1
ATOM 932 C C . GLY A 1 127 ? 16.997 -5.314 -5.506 1.00 84.88 127 GLY A C 1
ATOM 933 O O . GLY A 1 127 ? 17.257 -5.401 -6.702 1.00 84.88 127 GLY A O 1
ATOM 934 N N . TRP A 1 128 ? 15.821 -4.850 -5.076 1.00 91.50 128 TRP A N 1
ATOM 935 C CA . TRP A 1 128 ? 14.727 -4.431 -5.959 1.00 91.50 128 TRP A CA 1
ATOM 936 C C . TRP A 1 128 ? 14.199 -3.034 -5.609 1.00 91.50 128 TRP A C 1
ATOM 938 O O . TRP A 1 128 ? 14.315 -2.559 -4.479 1.00 91.50 128 TRP A O 1
ATOM 948 N N . VAL A 1 129 ? 13.612 -2.366 -6.605 1.00 90.50 129 VAL A N 1
ATOM 949 C CA . VAL A 1 129 ? 13.023 -1.027 -6.463 1.00 90.50 129 VAL A CA 1
ATOM 950 C C . VAL A 1 129 ? 11.521 -1.158 -6.181 1.00 90.50 129 VAL A C 1
ATOM 952 O O . VAL A 1 129 ? 10.834 -1.865 -6.922 1.00 90.50 129 VAL A O 1
ATOM 955 N N . PRO A 1 130 ? 10.977 -0.501 -5.139 1.00 93.25 130 PRO A N 1
ATOM 956 C CA . PRO A 1 130 ? 9.552 -0.572 -4.840 1.00 93.25 130 PRO A CA 1
ATOM 957 C C . PRO A 1 130 ? 8.717 0.177 -5.882 1.00 93.25 130 PRO A C 1
ATOM 959 O O . PRO A 1 130 ? 8.933 1.361 -6.140 1.00 93.25 130 PRO A O 1
ATOM 962 N N . SER A 1 131 ? 7.711 -0.508 -6.423 1.00 94.50 131 SER A N 1
ATOM 963 C CA . SER A 1 131 ? 6.678 0.075 -7.286 1.00 94.50 131 SER A CA 1
ATOM 964 C C . SER A 1 131 ? 5.545 0.704 -6.486 1.00 94.50 131 SER A C 1
ATOM 966 O O . SER A 1 131 ? 4.982 1.718 -6.897 1.00 94.50 131 SER A O 1
ATOM 968 N N . VAL A 1 132 ? 5.247 0.136 -5.318 1.00 95.69 132 VAL A N 1
ATOM 969 C CA . VAL A 1 132 ? 4.228 0.624 -4.394 1.00 95.69 132 VAL A CA 1
ATOM 970 C C . VAL A 1 132 ? 4.743 0.562 -2.959 1.00 95.69 132 VAL A C 1
ATOM 972 O O . VAL A 1 132 ? 5.500 -0.334 -2.577 1.00 95.69 132 VAL A O 1
ATOM 975 N N . ILE A 1 133 ? 4.337 1.542 -2.162 1.00 96.69 133 ILE A N 1
ATOM 976 C CA . ILE A 1 133 ? 4.566 1.590 -0.722 1.00 96.69 133 ILE A CA 1
ATOM 977 C C . ILE A 1 133 ? 3.201 1.679 -0.055 1.00 96.69 133 ILE A C 1
ATOM 979 O O . ILE A 1 133 ? 2.433 2.598 -0.337 1.00 96.69 133 ILE A O 1
ATOM 983 N N . VAL A 1 134 ? 2.907 0.737 0.832 1.00 97.19 134 VAL A N 1
ATOM 984 C CA . VAL A 1 134 ? 1.674 0.710 1.614 1.00 97.19 134 VAL A CA 1
ATOM 985 C C . VAL A 1 134 ? 2.019 0.971 3.073 1.00 97.19 134 VAL A C 1
ATOM 987 O O . VAL A 1 134 ? 2.786 0.228 3.676 1.00 97.19 134 VAL A O 1
ATOM 990 N N . THR A 1 135 ? 1.460 2.028 3.649 1.00 97.75 135 THR A N 1
ATOM 991 C CA . THR A 1 135 ? 1.597 2.344 5.073 1.00 97.75 135 THR A CA 1
ATOM 992 C C . THR A 1 135 ? 0.262 2.121 5.757 1.00 97.75 135 THR A C 1
ATOM 994 O O . THR A 1 135 ? -0.662 2.914 5.579 1.00 97.75 135 THR A O 1
ATOM 997 N N . PHE A 1 136 ? 0.164 1.064 6.551 1.00 97.38 136 PHE A N 1
ATOM 998 C CA . PHE A 1 136 ? -0.998 0.777 7.376 1.00 97.38 136 PHE A CA 1
ATOM 999 C C . PHE A 1 136 ? -0.906 1.489 8.726 1.00 97.38 136 PHE A C 1
ATOM 1001 O O . PHE A 1 136 ? 0.136 1.464 9.390 1.00 97.38 136 PHE A O 1
ATOM 1008 N N . LYS A 1 137 ? -2.021 2.079 9.155 1.00 96.62 137 LYS A N 1
ATOM 1009 C CA . LYS A 1 137 ? -2.172 2.706 10.467 1.00 96.62 137 LYS A CA 1
ATOM 1010 C C . LYS A 1 137 ? -3.130 1.876 11.322 1.00 96.62 137 LYS A C 1
ATOM 1012 O O . LYS A 1 137 ? -4.310 1.775 10.971 1.00 96.62 137 LYS A O 1
ATOM 1017 N N . PRO A 1 138 ? -2.660 1.249 12.413 1.00 94.50 138 PRO A N 1
ATOM 1018 C CA . PRO A 1 138 ? -3.549 0.582 13.357 1.00 94.50 138 PRO A CA 1
ATOM 1019 C C . PRO A 1 138 ? -4.281 1.607 14.232 1.00 94.50 138 PRO A C 1
ATOM 1021 O O . PRO A 1 138 ? -3.878 2.766 14.303 1.00 94.50 138 PRO A O 1
ATOM 1024 N N . ALA A 1 139 ? -5.341 1.176 14.921 1.00 91.12 139 ALA A N 1
ATOM 1025 C CA . ALA A 1 139 ? -5.996 2.011 15.936 1.00 91.12 139 ALA A CA 1
ATOM 1026 C C . ALA A 1 139 ? -5.048 2.331 17.106 1.00 91.12 139 ALA A C 1
ATOM 1028 O O . ALA A 1 139 ? -5.076 3.424 17.661 1.00 91.12 139 ALA A O 1
ATOM 1029 N N . LEU A 1 140 ? -4.204 1.359 17.468 1.00 88.50 140 LEU A N 1
ATOM 1030 C CA . LEU A 1 140 ? -3.219 1.436 18.541 1.00 88.50 140 LEU A CA 1
ATOM 1031 C C . LEU A 1 140 ? -1.925 0.740 18.100 1.00 88.50 140 LEU A C 1
ATOM 1033 O O . LEU A 1 140 ? -1.965 -0.289 17.425 1.00 88.50 140 LEU A O 1
ATOM 1037 N N . GLY A 1 141 ? -0.777 1.273 18.517 1.00 91.50 141 GLY A N 1
ATOM 1038 C CA . GLY A 1 141 ? 0.541 0.710 18.211 1.00 91.50 141 GLY A CA 1
ATOM 1039 C C . GLY A 1 141 ? 1.261 1.409 17.056 1.00 91.50 141 GLY A C 1
ATOM 1040 O O . GLY A 1 141 ? 0.975 2.557 16.723 1.00 91.50 141 GLY A O 1
ATOM 1041 N N . ARG A 1 142 ? 2.254 0.724 16.479 1.00 93.12 142 ARG A N 1
ATOM 1042 C CA . ARG A 1 142 ? 3.142 1.288 15.450 1.00 93.12 142 ARG A CA 1
ATOM 1043 C C . ARG A 1 142 ? 2.560 1.164 14.046 1.00 93.12 142 ARG A C 1
ATOM 1045 O O . ARG A 1 142 ? 1.933 0.158 13.719 1.00 93.12 142 ARG A O 1
ATOM 1052 N N . GLU A 1 143 ? 2.849 2.150 13.201 1.00 95.31 143 GLU A N 1
ATOM 1053 C CA . GLU A 1 143 ? 2.573 2.051 11.768 1.00 95.31 143 GLU A CA 1
ATOM 1054 C C . GLU A 1 143 ? 3.356 0.893 11.143 1.00 95.31 143 GLU A C 1
ATOM 1056 O O . GLU A 1 143 ? 4.498 0.605 11.516 1.00 95.31 143 GLU A O 1
ATOM 1061 N N . VAL A 1 144 ? 2.725 0.233 10.177 1.00 95.31 144 VAL A N 1
ATOM 1062 C CA . VAL A 1 144 ? 3.305 -0.891 9.447 1.00 95.31 144 VAL A CA 1
ATOM 1063 C C . VAL A 1 144 ? 3.538 -0.447 8.013 1.00 95.31 144 VAL A C 1
ATOM 1065 O O . VAL A 1 144 ? 2.594 -0.108 7.300 1.00 95.31 144 VAL A O 1
ATOM 1068 N N . LYS A 1 145 ? 4.805 -0.409 7.595 1.00 96.31 145 LYS A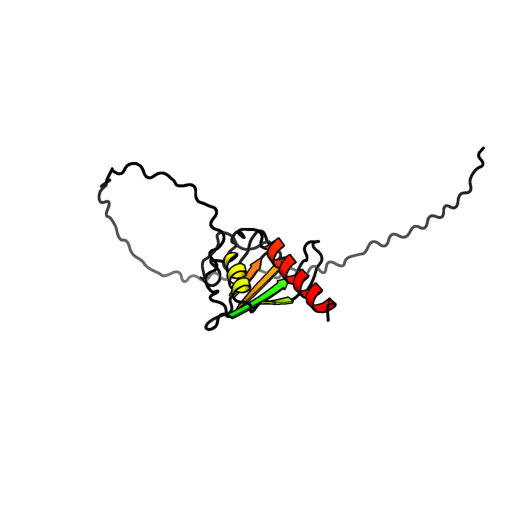 N 1
ATOM 1069 C CA . LYS A 1 145 ? 5.202 0.053 6.266 1.00 96.31 145 LYS A CA 1
ATOM 1070 C C . LYS A 1 145 ? 5.688 -1.119 5.427 1.00 96.31 145 LYS A C 1
ATOM 1072 O O . LYS A 1 145 ? 6.705 -1.732 5.736 1.00 96.31 145 LYS A O 1
ATOM 1077 N N . VAL A 1 146 ? 4.978 -1.366 4.338 1.00 95.75 146 VAL A N 1
ATOM 1078 C CA . VAL A 1 146 ? 5.257 -2.418 3.371 1.00 95.75 146 VAL A CA 1
ATOM 1079 C C . VAL A 1 146 ? 5.737 -1.792 2.069 1.00 95.75 146 VAL A C 1
ATOM 1081 O O . VAL A 1 146 ? 5.116 -0.884 1.520 1.00 95.75 146 VAL A O 1
ATOM 1084 N N . HIS A 1 147 ? 6.850 -2.294 1.558 1.00 95.19 147 HIS A N 1
ATOM 1085 C CA . HIS A 1 147 ? 7.368 -1.989 0.232 1.00 95.19 147 HIS A CA 1
ATOM 1086 C C . HIS A 1 147 ? 7.023 -3.156 -0.692 1.00 95.19 147 HIS A C 1
ATOM 1088 O O . HIS A 1 147 ? 7.125 -4.299 -0.259 1.00 95.19 147 HIS A O 1
ATOM 1094 N N . SER A 1 148 ? 6.643 -2.913 -1.949 1.00 95.00 148 SER A N 1
ATOM 1095 C CA . SER A 1 148 ? 6.427 -3.995 -2.919 1.00 95.00 148 SER A CA 1
ATOM 1096 C C . SER A 1 148 ? 6.748 -3.584 -4.354 1.00 95.00 148 SER A C 1
ATOM 1098 O O . SER A 1 148 ? 6.538 -2.436 -4.745 1.00 95.00 148 SER A O 1
ATOM 1100 N N . ASN A 1 149 ? 7.228 -4.537 -5.154 1.00 93.75 149 ASN A N 1
ATOM 1101 C CA . ASN A 1 149 ? 7.342 -4.446 -6.616 1.00 93.75 149 ASN A CA 1
ATOM 1102 C C . ASN A 1 149 ? 6.277 -5.300 -7.342 1.00 93.75 149 ASN A C 1
ATOM 1104 O O . ASN A 1 149 ? 6.469 -5.695 -8.489 1.00 93.75 149 ASN A O 1
ATOM 1108 N N . TYR A 1 150 ? 5.180 -5.632 -6.650 1.00 93.00 150 TYR A N 1
ATOM 1109 C CA . TYR A 1 150 ? 4.098 -6.535 -7.070 1.00 93.00 150 TYR A CA 1
ATOM 1110 C C . TYR A 1 150 ? 4.440 -8.028 -7.161 1.00 93.00 150 TYR A C 1
ATOM 1112 O O . TYR A 1 150 ? 3.515 -8.835 -7.179 1.00 93.00 150 TYR A O 1
ATOM 1120 N N . GLN A 1 151 ? 5.717 -8.411 -7.187 1.00 91.94 151 GLN A N 1
ATOM 1121 C CA . GLN A 1 151 ? 6.145 -9.816 -7.148 1.00 91.94 151 GLN A CA 1
ATOM 1122 C C . GLN A 1 151 ? 6.548 -10.227 -5.732 1.00 91.94 151 GLN A C 1
ATOM 1124 O O . GLN A 1 151 ? 6.160 -11.284 -5.236 1.00 91.94 151 GLN A O 1
ATOM 1129 N N . VAL A 1 152 ? 7.290 -9.347 -5.065 1.00 93.56 152 VAL A N 1
ATOM 1130 C CA . VAL A 1 152 ? 7.713 -9.479 -3.676 1.00 93.56 152 VAL A CA 1
ATOM 1131 C C . VAL A 1 152 ? 7.308 -8.251 -2.871 1.00 93.56 152 VAL A C 1
ATOM 1133 O O . VAL A 1 152 ? 7.035 -7.172 -3.413 1.00 93.56 152 VAL A O 1
ATOM 1136 N N . TRP A 1 153 ? 7.228 -8.424 -1.560 1.00 94.50 153 TRP A N 1
ATOM 1137 C CA . TRP A 1 153 ? 7.011 -7.353 -0.604 1.00 94.50 153 TRP A CA 1
ATOM 1138 C C . TRP A 1 153 ? 7.894 -7.537 0.628 1.00 94.50 153 TRP A C 1
ATOM 1140 O O . TRP A 1 153 ? 8.326 -8.644 0.929 1.00 94.50 153 TRP A O 1
ATOM 1150 N N . SER A 1 154 ? 8.182 -6.446 1.332 1.00 93.44 154 SER A N 1
ATOM 1151 C CA . SER A 1 154 ? 9.075 -6.444 2.493 1.00 93.44 154 SER A CA 1
ATOM 1152 C C . SER A 1 154 ? 8.721 -5.333 3.471 1.00 93.44 154 SER A C 1
ATOM 1154 O O . SER A 1 154 ? 8.282 -4.253 3.069 1.00 93.44 154 SER A O 1
ATOM 1156 N N . GLU A 1 155 ? 8.964 -5.590 4.755 1.00 92.38 155 GLU A N 1
ATOM 1157 C CA . GLU A 1 155 ? 8.923 -4.588 5.835 1.00 92.38 155 GLU A CA 1
ATOM 1158 C C . GLU A 1 155 ? 10.323 -4.114 6.246 1.00 92.38 155 GLU A C 1
ATOM 1160 O O . GLU A 1 155 ? 10.486 -3.425 7.251 1.00 92.38 155 GLU A O 1
ATOM 1165 N N . GLY A 1 156 ? 11.356 -4.529 5.505 1.00 86.00 156 GLY A N 1
ATOM 1166 C CA . GLY A 1 156 ? 12.761 -4.324 5.864 1.00 86.00 156 GLY A CA 1
ATOM 1167 C C . GLY A 1 156 ? 13.378 -5.468 6.677 1.00 86.00 156 GLY A C 1
ATOM 1168 O O . GLY A 1 156 ? 14.582 -5.452 6.915 1.00 86.00 156 GLY A O 1
ATOM 1169 N N . THR A 1 157 ? 12.597 -6.481 7.067 1.00 84.31 157 THR A N 1
ATOM 1170 C CA . THR A 1 157 ? 13.084 -7.692 7.762 1.00 84.31 157 THR A CA 1
ATOM 1171 C C . THR A 1 157 ? 13.161 -8.927 6.863 1.00 84.31 157 THR A C 1
ATOM 1173 O O . THR A 1 157 ? 13.444 -10.020 7.348 1.00 84.31 157 THR A O 1
ATOM 1176 N N . GLY A 1 158 ? 12.927 -8.764 5.562 1.00 85.69 158 GLY A N 1
ATOM 1177 C CA . GLY A 1 158 ? 13.061 -9.800 4.544 1.00 85.69 158 GLY A CA 1
ATOM 1178 C C . GLY A 1 158 ? 11.898 -9.802 3.555 1.00 85.69 158 GLY A C 1
ATOM 1179 O O . GLY A 1 158 ? 10.860 -9.182 3.791 1.00 85.69 158 GLY A O 1
ATOM 1180 N N . ASP A 1 159 ? 12.107 -10.488 2.441 1.00 90.88 159 ASP A N 1
ATOM 1181 C CA . ASP A 1 159 ? 11.262 -10.429 1.259 1.00 90.88 159 ASP A CA 1
ATOM 1182 C C . ASP A 1 159 ? 10.323 -11.631 1.199 1.00 90.88 159 ASP A C 1
ATOM 1184 O O . ASP A 1 159 ? 10.726 -12.785 1.346 1.00 90.88 159 ASP A O 1
ATOM 1188 N N . TRP A 1 160 ? 9.056 -11.345 0.945 1.00 90.94 160 TRP A N 1
ATOM 1189 C CA . TRP A 1 160 ? 7.972 -12.308 0.907 1.00 90.94 160 TRP A CA 1
ATOM 1190 C C . TRP A 1 160 ? 7.291 -12.254 -0.457 1.00 90.94 160 TRP A C 1
ATOM 1192 O O . TRP A 1 160 ? 7.141 -11.170 -1.022 1.00 90.94 160 TRP A O 1
ATOM 1202 N N . PRO A 1 161 ? 6.831 -13.388 -1.005 1.00 91.62 161 PRO A N 1
ATOM 1203 C CA . PRO A 1 161 ? 6.071 -13.369 -2.243 1.00 91.62 161 PRO A CA 1
ATOM 1204 C C . PRO A 1 161 ? 4.734 -12.653 -2.030 1.00 91.62 161 PRO A C 1
ATOM 1206 O O . PRO A 1 161 ? 4.021 -12.891 -1.048 1.00 91.62 161 PRO A O 1
ATOM 1209 N N . VAL A 1 162 ? 4.372 -11.794 -2.978 1.00 90.38 162 VAL A N 1
ATOM 1210 C CA . VAL A 1 162 ? 3.013 -11.259 -3.066 1.00 90.38 162 VAL A CA 1
ATOM 1211 C C . VAL A 1 162 ? 2.100 -12.383 -3.546 1.00 90.38 162 VAL A C 1
ATOM 1213 O O . VAL A 1 162 ? 2.389 -13.059 -4.531 1.00 90.38 162 VAL A O 1
ATOM 1216 N N . LYS A 1 163 ? 0.986 -12.604 -2.845 1.00 84.69 163 LYS A N 1
ATOM 1217 C CA . LYS A 1 163 ? -0.032 -13.577 -3.262 1.00 84.69 163 LYS A CA 1
ATOM 1218 C C . LYS A 1 163 ? -1.144 -12.869 -4.029 1.00 84.69 163 LYS A C 1
ATOM 1220 O O . LYS A 1 163 ? -1.616 -11.833 -3.585 1.00 84.69 163 LYS A O 1
ATOM 1225 N N . GLY A 1 164 ? -1.615 -13.451 -5.130 1.00 84.31 164 GLY A N 1
ATOM 1226 C CA . GLY A 1 164 ? -2.724 -12.895 -5.916 1.00 84.31 164 GLY A CA 1
ATOM 1227 C C . GLY A 1 164 ? -2.353 -11.651 -6.737 1.00 84.31 164 GLY A C 1
ATOM 1228 O O . GLY A 1 164 ? -1.184 -11.344 -6.946 1.00 84.31 164 GLY A O 1
ATOM 1229 N N . SER A 1 165 ? -3.367 -10.936 -7.227 1.00 90.12 165 SER A N 1
ATOM 1230 C CA . SER A 1 165 ? -3.230 -9.844 -8.202 1.00 90.12 165 SER A CA 1
ATOM 1231 C C . SER A 1 165 ? -3.135 -8.449 -7.555 1.00 90.12 165 SER A C 1
ATOM 1233 O O . SER A 1 165 ? -3.970 -7.578 -7.811 1.00 90.12 165 SER A O 1
ATOM 1235 N N . LEU A 1 166 ? -2.130 -8.220 -6.693 1.00 92.44 166 LEU A N 1
ATOM 1236 C CA . LEU A 1 166 ? -1.937 -6.923 -6.013 1.00 92.44 166 LEU A CA 1
ATOM 1237 C C . LEU A 1 166 ? -1.842 -5.758 -7.007 1.00 92.44 166 LEU A C 1
ATOM 1239 O O . LEU A 1 166 ? -2.440 -4.711 -6.771 1.00 92.44 166 LEU A O 1
ATOM 1243 N N . LYS A 1 167 ? -1.120 -5.949 -8.120 1.00 92.25 167 LYS A N 1
ATOM 1244 C CA . LYS A 1 167 ? -0.963 -4.936 -9.175 1.00 92.25 167 LYS A CA 1
ATOM 1245 C C . LYS A 1 167 ? -2.323 -4.463 -9.687 1.00 92.25 167 LYS A C 1
ATOM 1247 O O . LYS A 1 167 ? -2.643 -3.287 -9.561 1.00 92.25 167 LYS A O 1
ATOM 1252 N N . ASP A 1 168 ? -3.141 -5.390 -10.177 1.00 92.12 168 ASP A N 1
ATOM 1253 C CA . ASP A 1 168 ? -4.457 -5.077 -10.746 1.00 92.12 168 ASP A CA 1
ATOM 1254 C C . ASP A 1 168 ? -5.376 -4.411 -9.719 1.00 92.12 168 ASP A C 1
ATOM 1256 O O . ASP A 1 168 ? -6.178 -3.537 -10.054 1.00 92.12 168 ASP A O 1
ATOM 1260 N N . ARG A 1 169 ? -5.254 -4.809 -8.445 1.00 92.06 169 ARG A N 1
ATOM 1261 C CA . ARG A 1 169 ? -6.025 -4.197 -7.365 1.00 92.06 169 ARG A CA 1
ATOM 1262 C C . ARG A 1 169 ? -5.607 -2.750 -7.131 1.00 92.06 169 ARG A C 1
ATOM 1264 O O . ARG A 1 169 ? -6.486 -1.897 -7.057 1.00 92.06 169 ARG A O 1
ATOM 1271 N N . VAL A 1 170 ? -4.307 -2.479 -7.018 1.00 92.62 170 VAL A N 1
ATOM 1272 C CA . VAL A 1 170 ? -3.776 -1.125 -6.802 1.00 92.62 170 VAL A CA 1
ATOM 1273 C C . VAL A 1 170 ? -4.141 -0.212 -7.970 1.00 92.62 170 VAL A C 1
ATOM 1275 O O . VAL A 1 170 ? -4.661 0.874 -7.733 1.00 92.62 170 VAL A O 1
ATOM 1278 N N . GLU A 1 171 ? -3.962 -0.662 -9.213 1.00 91.62 171 GLU A N 1
ATOM 1279 C CA . GLU A 1 171 ? -4.323 0.121 -10.404 1.00 91.62 171 GLU A CA 1
ATOM 1280 C C . GLU A 1 171 ? -5.809 0.509 -10.392 1.00 91.62 171 GLU A C 1
ATOM 1282 O O . GLU A 1 171 ? -6.144 1.691 -10.456 1.00 91.62 171 GLU A O 1
ATOM 1287 N N . ARG A 1 172 ? -6.706 -0.449 -10.122 1.00 91.50 172 ARG A N 1
ATOM 1288 C CA . ARG A 1 172 ? -8.148 -0.175 -10.001 1.00 91.50 172 ARG A CA 1
ATOM 1289 C C . ARG A 1 172 ? -8.492 0.824 -8.889 1.00 91.50 172 ARG A C 1
ATOM 1291 O O . ARG A 1 172 ? -9.507 1.517 -8.972 1.00 91.50 172 ARG A O 1
ATOM 1298 N N . MET A 1 173 ? -7.713 0.879 -7.807 1.00 91.06 173 MET A N 1
ATOM 1299 C CA . MET A 1 173 ? -7.926 1.868 -6.744 1.00 91.06 173 MET A CA 1
ATOM 1300 C C . MET A 1 173 ? -7.604 3.286 -7.223 1.00 91.06 173 MET A C 1
ATOM 1302 O O . MET A 1 173 ? -8.357 4.207 -6.909 1.00 91.06 173 MET A O 1
ATOM 1306 N N . PHE A 1 174 ? -6.540 3.456 -8.008 1.00 90.06 174 PHE A N 1
ATOM 1307 C CA . PHE A 1 174 ? -6.173 4.756 -8.568 1.00 90.06 174 PHE A CA 1
ATOM 1308 C C . PHE A 1 174 ? -7.105 5.184 -9.709 1.00 90.06 174 PHE A C 1
ATOM 1310 O O . PHE A 1 174 ? -7.528 6.339 -9.723 1.00 90.06 174 PHE A O 1
ATOM 1317 N N . ASP A 1 175 ? -7.525 4.263 -10.579 1.00 88.06 175 ASP A N 1
ATOM 1318 C CA . ASP A 1 175 ? -8.453 4.567 -11.678 1.00 88.06 175 ASP A CA 1
ATOM 1319 C C . ASP A 1 175 ? -9.807 5.075 -11.168 1.00 88.06 175 ASP A C 1
ATOM 1321 O O . ASP A 1 175 ? -10.309 6.102 -11.627 1.00 88.06 175 ASP A O 1
ATOM 1325 N N . ARG A 1 176 ? -10.384 4.411 -10.154 1.00 82.38 176 ARG A N 1
ATOM 1326 C CA . ARG A 1 176 ? -11.655 4.846 -9.542 1.00 82.38 176 ARG A CA 1
ATOM 1327 C C . ARG A 1 176 ? -11.567 6.259 -8.970 1.00 82.38 176 ARG A C 1
ATOM 1329 O O . ARG A 1 176 ? -12.536 7.008 -9.044 1.00 82.38 176 ARG A O 1
ATOM 1336 N N . LYS A 1 177 ? -10.410 6.631 -8.422 1.00 75.69 177 LYS A N 1
ATOM 1337 C CA . LYS A 1 177 ? -10.180 7.968 -7.868 1.00 75.69 177 LYS A CA 1
ATOM 1338 C C . LYS A 1 177 ? -10.074 9.039 -8.945 1.00 75.69 177 LYS A C 1
ATOM 1340 O O . LYS A 1 177 ? -10.567 10.139 -8.728 1.00 75.69 177 LYS A O 1
ATOM 1345 N N . ILE A 1 178 ? -9.467 8.718 -10.086 1.00 74.94 178 ILE A N 1
ATOM 1346 C CA . ILE A 1 178 ? -9.422 9.623 -11.241 1.00 74.94 178 ILE A CA 1
ATOM 1347 C C . ILE A 1 178 ? -10.839 9.859 -11.768 1.00 74.94 178 ILE A C 1
ATOM 1349 O O . ILE A 1 178 ? -11.222 11.002 -11.980 1.00 74.94 178 ILE A O 1
ATOM 1353 N N . VAL A 1 179 ? -11.638 8.798 -11.912 1.00 72.88 179 VAL A N 1
ATOM 1354 C CA . VAL A 1 179 ? -13.031 8.917 -12.371 1.00 72.88 179 VAL A CA 1
ATOM 1355 C C . VAL A 1 179 ? -13.870 9.751 -11.402 1.00 72.88 179 VAL A C 1
ATOM 1357 O O . VAL A 1 179 ? -14.591 10.637 -11.845 1.00 72.88 179 VAL A O 1
ATOM 1360 N N . ALA A 1 180 ? -13.738 9.525 -10.091 1.00 73.25 180 ALA A N 1
ATOM 1361 C CA . ALA A 1 180 ? -14.432 10.329 -9.087 1.00 73.25 180 ALA A CA 1
ATOM 1362 C C . ALA A 1 180 ? -14.030 11.814 -9.141 1.00 73.25 180 ALA A C 1
ATOM 1364 O O . ALA A 1 180 ? -14.881 12.673 -8.974 1.00 73.25 180 ALA A O 1
ATOM 1365 N N . ALA A 1 181 ? -12.758 12.120 -9.417 1.00 71.31 181 ALA A N 1
ATOM 1366 C CA . ALA A 1 181 ? -12.264 13.495 -9.496 1.00 71.31 181 ALA A CA 1
ATOM 1367 C C . ALA A 1 181 ? -12.620 14.231 -10.804 1.00 71.31 181 ALA A 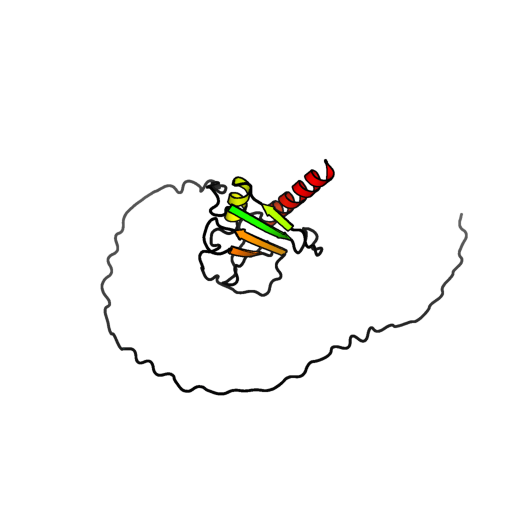C 1
ATOM 1369 O O . ALA A 1 181 ? -12.463 15.445 -10.865 1.00 71.31 181 ALA A O 1
ATOM 1370 N N . LEU A 1 182 ? -13.033 13.516 -11.856 1.00 69.75 182 LEU A N 1
ATOM 1371 C CA . LEU A 1 182 ? -13.409 14.088 -13.160 1.00 69.75 182 LEU A CA 1
ATOM 1372 C C . LEU A 1 182 ? -14.929 14.184 -13.369 1.00 69.75 182 LEU A C 1
ATOM 1374 O O . LEU A 1 182 ? -15.366 14.744 -14.372 1.00 69.75 182 LEU A O 1
ATOM 1378 N N . GLY A 1 183 ? -15.718 13.577 -12.480 1.00 62.12 183 GLY A N 1
ATOM 1379 C CA . GLY A 1 183 ? -17.182 13.540 -12.546 1.00 62.12 183 GLY A CA 1
ATOM 1380 C C . GLY A 1 183 ? -17.895 14.555 -11.646 1.00 62.12 183 GLY A C 1
ATOM 1381 O O . GLY A 1 183 ? -19.122 14.510 -11.585 1.00 62.12 183 GLY A O 1
ATOM 1382 N N . GLU A 1 184 ? -17.148 15.424 -10.960 1.00 47.34 184 GLU A N 1
ATOM 1383 C CA . GLU A 1 184 ? -17.642 16.572 -10.177 1.00 47.34 184 GLU A CA 1
ATOM 1384 C C . GLU A 1 184 ? -17.322 17.888 -10.896 1.00 47.34 184 GLU A C 1
ATOM 1386 O O . GLU A 1 184 ? -18.189 18.792 -10.869 1.00 47.34 184 GLU A O 1
#

Secondary structure (DSSP, 8-state):
-------------------------------------------------------------------------PPPSEEEEEEEESB-TTS-B---EEEE--HHHHHHHHHTTTTTTS-PPPS----S--SEEEEEEESSS--EEEEE-SSEEESSS-EEEPPS-HHHHHHHHHHHHHHHHH--

Radius of gyration: 29.27 Å; chains: 1; bounding box: 59×65×96 Å